Protein AF-A0A086BL90-F1 (afdb_monomer_lite)

Sequence (115 aa):
MLCFSALNAQTSSFETSARSWIKENTRNLGIPGFSELTLSSVRKGNIGETLRFQQMLKDVPVFQSEIVVHFDKEGKLSYTGTESLKKNLKEVNTTPSISAADAFKKSHRSQQSRR

pLDDT: mean 88.04, std 14.83, range [35.12, 98.38]

Foldseek 3Di:
DPPPPPPPVPDDPCPVVVVVVCVVCVVVLLPDPQKDWDFPDWDQDPFFIKTKTFIDHPNHTDPQWIKIWTAGPVRDTDDIDTGVHDNPDDRDDPDDPDDPVVVVVVVVVVVVVVD

Organism: NCBI:txid558152

Radius of gyration: 17.82 Å; chains: 1; bounding box: 35×36×51 Å

Secondary structure (DSSP, 8-state):
------------TTHHHHHHHHHHHHHHHT--TT-EEEEEEEEEETTEEEEEEEEEETTEEEEEEEEEEEE-TTS-EEEEEEES--TTPPP-----SS-HHHHHHHHHHHHHTT-

InterPro domains:
  IPR011096 FTP domain [PF07504] (37-77)

Structure (mmCIF, N/CA/C/O backbone):
data_AF-A0A086BL90-F1
#
_entry.id   AF-A0A086BL90-F1
#
loop_
_atom_site.group_PDB
_atom_site.id
_atom_site.type_symbol
_atom_site.label_atom_id
_atom_site.label_alt_id
_atom_site.label_comp_id
_atom_site.label_asym_id
_atom_site.label_entity_id
_atom_site.label_seq_id
_atom_site.pdbx_PDB_ins_code
_atom_site.Cartn_x
_atom_site.Cartn_y
_atom_site.Cartn_z
_atom_site.occupancy
_atom_site.B_iso_or_equiv
_atom_site.auth_seq_id
_atom_site.auth_comp_id
_atom_site.auth_asym_id
_atom_site.auth_atom_id
_atom_site.pdbx_PDB_model_num
ATOM 1 N N . MET A 1 1 ? 22.946 18.422 -8.886 1.00 35.12 1 MET A N 1
ATOM 2 C CA . MET A 1 1 ? 22.545 18.151 -7.490 1.00 35.12 1 MET A CA 1
ATOM 3 C C . MET A 1 1 ? 21.158 17.522 -7.515 1.00 35.12 1 MET A C 1
ATOM 5 O O . MET A 1 1 ? 20.170 18.238 -7.579 1.00 35.12 1 MET A O 1
ATOM 9 N N . LEU A 1 2 ? 21.087 16.189 -7.592 1.00 41.38 2 LEU A N 1
ATOM 10 C CA . LEU A 1 2 ? 19.847 15.444 -7.358 1.00 41.38 2 LEU A CA 1
ATOM 11 C C . LEU A 1 2 ? 19.645 15.438 -5.843 1.00 41.38 2 LEU A C 1
ATOM 13 O O . LEU A 1 2 ? 20.308 14.684 -5.136 1.00 41.38 2 LEU A O 1
ATOM 17 N N . CYS A 1 3 ? 18.808 16.341 -5.339 1.00 37.09 3 CYS A N 1
ATOM 18 C CA . CYS A 1 3 ? 18.383 16.298 -3.949 1.00 37.09 3 CYS A CA 1
ATOM 19 C C . CYS A 1 3 ? 17.510 15.054 -3.779 1.00 37.09 3 CYS A C 1
ATOM 21 O O . CYS A 1 3 ? 16.325 15.073 -4.102 1.00 37.09 3 CYS A O 1
ATOM 23 N N . PHE A 1 4 ? 18.103 13.965 -3.296 1.00 51.06 4 PHE A N 1
ATOM 24 C CA . PHE A 1 4 ? 17.349 12.908 -2.643 1.00 51.06 4 PHE A CA 1
ATOM 25 C C . PHE A 1 4 ? 16.746 13.546 -1.397 1.00 51.06 4 PHE A C 1
ATOM 27 O O . PHE A 1 4 ? 17.418 13.703 -0.379 1.00 51.06 4 PHE A O 1
ATOM 34 N N . SER A 1 5 ? 15.501 14.012 -1.506 1.00 47.03 5 SER A N 1
ATOM 35 C CA . SER A 1 5 ? 14.691 14.313 -0.336 1.00 47.03 5 SER A CA 1
ATOM 36 C C . SER A 1 5 ? 14.788 13.093 0.564 1.00 47.03 5 SER A C 1
ATOM 38 O O . SER A 1 5 ? 14.426 11.995 0.139 1.00 47.03 5 SER A O 1
ATOM 40 N N . ALA A 1 6 ? 15.350 13.270 1.759 1.00 46.34 6 ALA A N 1
ATOM 41 C CA . ALA A 1 6 ? 15.352 12.241 2.776 1.00 46.34 6 ALA A CA 1
ATOM 42 C C . ALA A 1 6 ? 13.930 11.679 2.847 1.00 46.34 6 ALA A C 1
ATOM 44 O O . ALA A 1 6 ? 12.986 12.422 3.140 1.00 46.34 6 ALA A O 1
ATOM 45 N N . LEU A 1 7 ? 13.771 10.394 2.506 1.00 50.59 7 LEU A N 1
ATOM 46 C CA . LEU A 1 7 ? 12.580 9.650 2.866 1.00 50.59 7 LEU A CA 1
ATOM 47 C C . LEU A 1 7 ? 12.544 9.703 4.392 1.00 50.59 7 LEU A C 1
ATOM 49 O O . LEU A 1 7 ? 13.143 8.875 5.072 1.00 50.59 7 LEU A O 1
ATOM 53 N N . ASN A 1 8 ? 11.848 10.694 4.941 1.00 46.09 8 ASN A N 1
ATOM 54 C CA . ASN A 1 8 ? 11.196 10.525 6.221 1.00 46.09 8 ASN A CA 1
ATOM 55 C C . ASN A 1 8 ? 10.176 9.421 5.962 1.00 46.09 8 ASN A C 1
ATOM 57 O O . ASN A 1 8 ? 9.041 9.709 5.589 1.00 46.09 8 ASN A O 1
ATOM 61 N N . ALA A 1 9 ? 10.623 8.164 6.027 1.00 56.59 9 ALA A N 1
ATOM 62 C CA . ALA A 1 9 ? 9.746 7.014 6.050 1.00 56.59 9 ALA A CA 1
ATOM 63 C C . ALA A 1 9 ? 8.797 7.284 7.213 1.00 56.59 9 ALA A C 1
ATOM 65 O O . ALA A 1 9 ? 9.204 7.267 8.374 1.00 56.59 9 ALA A O 1
ATOM 66 N N . GLN A 1 10 ? 7.580 7.720 6.895 1.00 69.44 10 GLN A N 1
ATOM 67 C CA . GLN A 1 10 ? 6.632 8.111 7.917 1.00 69.44 10 GLN A CA 1
ATOM 68 C C . GLN A 1 10 ? 6.306 6.844 8.696 1.00 69.44 10 GLN A C 1
ATOM 70 O O . GLN A 1 10 ? 5.818 5.871 8.127 1.00 69.44 10 GLN A O 1
ATOM 75 N N . THR A 1 11 ? 6.636 6.838 9.982 1.00 82.00 11 THR A N 1
ATOM 76 C CA . THR A 1 11 ? 6.424 5.679 10.839 1.00 82.00 11 THR A CA 1
ATOM 77 C C . THR A 1 11 ? 5.041 5.743 11.476 1.00 82.00 11 THR A C 1
ATOM 79 O O . THR A 1 11 ? 4.545 6.804 11.888 1.00 82.00 11 THR A O 1
ATOM 82 N N . SER A 1 12 ? 4.412 4.576 11.565 1.00 91.50 12 SER A N 1
ATOM 83 C CA . SER A 1 12 ? 3.114 4.391 12.196 1.00 91.50 12 SER A CA 1
ATOM 84 C C . SER A 1 12 ? 3.224 3.373 13.320 1.00 91.50 12 SER A C 1
ATOM 86 O O . SER A 1 12 ? 3.801 2.304 13.131 1.00 91.50 12 SER A O 1
ATOM 88 N N . SER A 1 13 ? 2.606 3.655 14.467 1.00 92.31 13 SER A N 1
ATOM 89 C CA . SER A 1 13 ? 2.419 2.646 15.517 1.00 92.31 13 SER A CA 1
ATOM 90 C C . SER A 1 13 ? 1.467 1.527 15.084 1.00 92.31 13 SER A C 1
ATOM 92 O O . SER A 1 13 ? 1.476 0.456 15.684 1.00 92.31 13 SER A O 1
ATOM 94 N N . PHE A 1 14 ? 0.665 1.749 14.037 1.00 96.19 14 PHE A N 1
ATOM 95 C CA . PHE A 1 14 ? -0.297 0.777 13.519 1.00 96.19 14 PHE A CA 1
ATOM 96 C C . PHE A 1 14 ? 0.219 -0.024 12.321 1.00 96.19 14 PHE A C 1
ATOM 98 O O . PHE A 1 14 ? -0.517 -0.861 11.800 1.00 96.19 14 PHE A O 1
ATOM 105 N N . GLU A 1 15 ? 1.465 0.180 11.878 1.00 95.69 15 GLU A N 1
ATOM 106 C CA . GLU A 1 15 ? 1.998 -0.529 10.708 1.00 95.69 15 GLU A CA 1
ATOM 107 C C . GLU A 1 15 ? 1.954 -2.050 10.895 1.00 95.69 15 GLU A C 1
ATOM 109 O O . GLU A 1 15 ? 1.487 -2.764 10.007 1.00 95.69 15 GLU A O 1
ATOM 114 N N . THR A 1 16 ? 2.369 -2.552 12.061 1.00 96.00 16 THR A N 1
ATOM 115 C CA . THR A 1 16 ? 2.322 -3.988 12.370 1.00 96.00 16 THR A CA 1
ATOM 116 C C . THR A 1 16 ? 0.894 -4.527 12.295 1.00 96.00 16 THR A C 1
ATOM 118 O O . THR A 1 16 ? 0.656 -5.530 11.625 1.00 96.00 16 THR A O 1
ATOM 121 N N . SER A 1 17 ? -0.071 -3.840 12.912 1.00 97.12 17 SER A N 1
ATOM 122 C CA . SER A 1 17 ? -1.485 -4.236 12.886 1.00 97.12 17 SER A CA 1
ATOM 123 C C . SER A 1 17 ? -2.061 -4.215 11.469 1.00 97.12 17 SER A C 1
ATOM 125 O O . SER A 1 17 ? -2.773 -5.138 11.075 1.00 97.12 17 SER A O 1
ATOM 127 N N . ALA A 1 18 ? -1.710 -3.204 10.670 1.00 97.38 18 ALA A N 1
ATOM 128 C CA . ALA A 1 18 ? -2.115 -3.108 9.273 1.00 97.38 18 ALA A CA 1
ATOM 129 C C . ALA A 1 18 ? -1.552 -4.266 8.439 1.00 97.38 18 ALA A C 1
ATOM 131 O O . ALA A 1 18 ? -2.286 -4.895 7.680 1.00 97.38 18 ALA A O 1
ATOM 132 N N . ARG A 1 19 ? -0.263 -4.588 8.608 1.00 96.50 19 ARG A N 1
ATOM 133 C CA . ARG A 1 19 ? 0.391 -5.709 7.919 1.00 96.50 19 ARG A CA 1
ATOM 134 C C . ARG A 1 19 ? -0.218 -7.053 8.309 1.00 96.50 19 ARG A C 1
ATOM 136 O O . ARG A 1 19 ? -0.412 -7.888 7.428 1.00 96.50 19 ARG A O 1
ATOM 143 N N . SER A 1 20 ? -0.552 -7.251 9.584 1.00 96.75 20 SER A N 1
ATOM 144 C CA . SER A 1 20 ? -1.259 -8.451 10.044 1.00 96.75 20 SER A CA 1
ATOM 145 C C . SER A 1 20 ? -2.625 -8.581 9.376 1.00 96.75 20 SER A C 1
ATOM 147 O O . SER A 1 20 ? -2.891 -9.610 8.758 1.00 96.75 20 SER A O 1
ATOM 149 N N . TRP A 1 21 ? -3.435 -7.516 9.378 1.00 97.06 21 TRP A N 1
ATOM 150 C CA . TRP A 1 21 ? -4.737 -7.528 8.706 1.00 97.06 21 TRP A CA 1
ATOM 151 C C . TRP A 1 21 ? -4.606 -7.821 7.205 1.00 97.06 21 TRP A C 1
ATOM 153 O O . TRP A 1 21 ? -5.324 -8.669 6.676 1.00 97.06 21 TRP A O 1
ATOM 163 N N . ILE A 1 22 ? -3.656 -7.179 6.515 1.00 96.00 22 ILE A N 1
ATOM 164 C CA . ILE A 1 22 ? -3.385 -7.440 5.094 1.00 96.00 22 ILE A CA 1
ATOM 165 C C . ILE A 1 22 ? -3.050 -8.917 4.886 1.00 96.00 22 ILE A C 1
ATOM 167 O O . ILE A 1 22 ? -3.649 -9.549 4.022 1.00 96.00 22 ILE A O 1
ATOM 171 N N . LYS A 1 23 ? -2.140 -9.477 5.694 1.00 94.88 23 LYS A N 1
ATOM 172 C CA . LYS A 1 23 ? -1.700 -10.875 5.595 1.00 94.88 23 LYS A CA 1
ATOM 173 C C . LYS A 1 23 ? -2.852 -11.861 5.793 1.00 94.88 23 LYS A C 1
ATOM 175 O O . LYS A 1 23 ? -2.953 -12.841 5.057 1.00 94.88 23 LYS A O 1
ATOM 180 N N . GLU A 1 24 ? -3.716 -11.600 6.766 1.00 95.38 24 GLU A N 1
ATOM 181 C CA . GLU A 1 24 ? -4.914 -12.401 7.044 1.00 95.38 24 GLU A CA 1
ATOM 182 C C . GLU A 1 24 ? -5.931 -12.330 5.895 1.00 95.38 24 GLU A C 1
ATOM 184 O O . GLU A 1 24 ? -6.631 -13.303 5.619 1.00 95.38 24 GLU A O 1
ATOM 189 N N . ASN A 1 25 ? -5.965 -11.209 5.170 1.00 94.81 25 ASN A N 1
ATOM 190 C CA . ASN A 1 25 ? -6.910 -10.958 4.084 1.00 94.81 25 ASN A CA 1
ATOM 191 C C . ASN A 1 25 ? -6.316 -11.152 2.679 1.00 94.81 25 ASN A C 1
ATOM 193 O O . ASN A 1 25 ? -7.048 -11.020 1.698 1.00 94.81 25 ASN A O 1
ATOM 197 N N . THR A 1 26 ? -5.035 -11.521 2.542 1.00 90.44 26 THR A N 1
ATOM 198 C CA . THR A 1 26 ? -4.311 -11.613 1.256 1.00 90.44 26 THR A CA 1
ATOM 199 C C . THR A 1 26 ? -5.073 -12.406 0.195 1.00 90.44 26 THR A C 1
ATOM 201 O O . THR A 1 26 ? -5.158 -11.982 -0.959 1.00 90.44 26 THR A O 1
ATOM 204 N N . ARG A 1 27 ? -5.674 -13.540 0.585 1.00 88.44 27 ARG A N 1
ATOM 205 C CA . ARG A 1 27 ? -6.457 -14.393 -0.325 1.00 88.44 27 ARG A CA 1
ATOM 206 C C . ARG A 1 27 ? -7.709 -13.686 -0.845 1.00 88.44 27 ARG A C 1
ATOM 208 O O . ARG A 1 27 ? -7.970 -13.729 -2.041 1.00 88.44 27 ARG A O 1
ATOM 215 N N . ASN A 1 28 ? -8.438 -12.993 0.028 1.00 91.88 28 ASN A N 1
ATOM 216 C CA . ASN A 1 28 ? -9.651 -12.247 -0.328 1.00 91.88 28 ASN A CA 1
ATOM 217 C C . ASN A 1 28 ? -9.326 -11.017 -1.185 1.00 91.88 28 ASN A C 1
ATOM 219 O O . ASN A 1 28 ? -10.060 -10.668 -2.110 1.00 91.88 28 ASN A O 1
ATOM 223 N N . LEU A 1 29 ? -8.190 -10.382 -0.899 1.00 91.12 29 LEU A N 1
ATOM 224 C CA . LEU A 1 29 ? -7.670 -9.253 -1.664 1.00 91.12 29 LEU A CA 1
ATOM 225 C C . LEU A 1 29 ? -7.179 -9.681 -3.057 1.00 91.12 29 LEU A C 1
ATOM 227 O O . LEU A 1 29 ? -7.081 -8.843 -3.952 1.00 91.12 29 LEU A O 1
ATOM 231 N N . GLY A 1 30 ? -6.938 -10.981 -3.266 1.00 89.94 30 GLY A N 1
ATOM 232 C CA . GLY A 1 30 ? -6.472 -11.541 -4.530 1.00 89.94 30 GLY A CA 1
ATOM 233 C C . GLY A 1 30 ? -5.041 -11.128 -4.861 1.00 89.94 30 GLY A C 1
ATOM 234 O O . GLY A 1 30 ? -4.713 -10.989 -6.032 1.00 89.94 30 GLY A O 1
ATOM 235 N N . ILE A 1 31 ? -4.209 -10.871 -3.849 1.00 88.25 31 ILE A N 1
ATOM 236 C CA . ILE A 1 31 ? -2.820 -10.449 -4.052 1.00 88.25 31 ILE A CA 1
ATOM 237 C C . ILE A 1 31 ? -1.987 -11.687 -4.412 1.00 88.25 31 ILE A C 1
ATOM 239 O O . ILE A 1 31 ? -1.977 -12.652 -3.640 1.00 88.25 31 ILE A O 1
ATOM 243 N N . PRO A 1 32 ? -1.275 -11.691 -5.551 1.00 87.00 32 PRO A N 1
ATOM 244 C CA . PRO A 1 32 ? -0.399 -12.801 -5.911 1.00 87.00 32 PRO A CA 1
ATOM 245 C C . PRO A 1 32 ? 0.756 -12.959 -4.918 1.00 87.00 32 PRO A C 1
ATOM 247 O O . PRO A 1 32 ? 1.337 -11.969 -4.487 1.00 87.00 32 PRO A O 1
ATOM 250 N N . GLY A 1 33 ? 1.144 -14.197 -4.600 1.00 85.88 33 GLY A N 1
ATOM 251 C CA . GLY A 1 33 ? 2.177 -14.477 -3.588 1.00 85.88 33 GLY A CA 1
ATOM 252 C C . GLY A 1 33 ? 3.593 -13.991 -3.929 1.00 85.88 33 GLY A C 1
ATOM 253 O O . GLY A 1 33 ? 4.426 -13.897 -3.039 1.00 85.88 33 GLY A O 1
ATOM 254 N N . PHE A 1 34 ? 3.862 -13.669 -5.197 1.00 86.56 34 PHE A N 1
ATOM 255 C CA . PHE A 1 34 ? 5.118 -13.061 -5.662 1.00 86.56 34 PHE A CA 1
ATOM 256 C C . PHE A 1 34 ? 5.092 -11.524 -5.636 1.00 86.56 34 PHE A C 1
ATOM 258 O O . PHE A 1 34 ? 6.046 -10.877 -6.065 1.00 86.56 34 PHE A O 1
ATOM 265 N N . SER A 1 35 ? 3.972 -10.929 -5.221 1.00 90.75 35 SER A N 1
ATOM 266 C CA . SER A 1 35 ? 3.822 -9.488 -5.088 1.00 90.75 35 SER A CA 1
ATOM 267 C C . SER A 1 35 ? 4.000 -9.080 -3.633 1.00 90.75 35 SER A C 1
ATOM 269 O O . SER A 1 35 ? 3.453 -9.706 -2.726 1.00 90.75 35 SER A O 1
ATOM 271 N N . GLU A 1 36 ? 4.740 -8.000 -3.424 1.00 93.50 36 GLU A N 1
ATOM 272 C CA . GLU A 1 36 ? 4.996 -7.444 -2.100 1.00 93.50 36 GLU A CA 1
ATOM 273 C C . GLU A 1 36 ? 4.172 -6.174 -1.869 1.00 93.50 36 GLU A C 1
ATOM 275 O O . GLU A 1 36 ? 3.624 -5.583 -2.803 1.00 93.50 36 GLU A O 1
ATOM 280 N N . LEU A 1 37 ? 4.076 -5.750 -0.609 1.00 94.56 37 LEU A N 1
ATOM 281 C CA . LEU A 1 37 ? 3.397 -4.521 -0.208 1.00 94.56 37 LEU A CA 1
ATOM 282 C C . LEU A 1 37 ? 4.299 -3.693 0.703 1.00 94.56 37 LEU A C 1
ATOM 284 O O . LEU A 1 37 ? 4.658 -4.112 1.811 1.00 94.56 37 LEU A O 1
ATOM 288 N N . THR A 1 38 ? 4.593 -2.479 0.252 1.00 94.94 38 THR A N 1
ATOM 289 C CA . THR A 1 38 ? 5.449 -1.530 0.966 1.00 94.94 38 THR A CA 1
ATOM 290 C C . THR A 1 38 ? 4.617 -0.351 1.439 1.00 94.94 38 THR A C 1
ATOM 292 O O . THR A 1 38 ? 3.818 0.191 0.679 1.00 94.94 38 THR A O 1
ATOM 295 N N . LEU A 1 39 ? 4.793 0.057 2.696 1.00 95.50 39 LEU A N 1
ATOM 296 C CA . LEU A 1 39 ? 4.155 1.258 3.229 1.00 95.50 39 LEU A CA 1
ATOM 297 C C . LEU A 1 39 ? 4.643 2.479 2.432 1.00 95.50 39 LEU A C 1
ATOM 299 O O . LEU A 1 39 ? 5.832 2.789 2.443 1.00 95.50 39 LEU A O 1
ATOM 303 N N . SER A 1 40 ? 3.738 3.145 1.716 1.00 93.94 40 SER A N 1
ATOM 304 C CA . SER A 1 40 ? 4.052 4.286 0.850 1.00 93.94 40 SER A CA 1
ATOM 305 C C . SER A 1 40 ? 3.735 5.627 1.501 1.00 93.94 40 SER A C 1
ATOM 307 O O . SER A 1 40 ? 4.403 6.619 1.217 1.00 93.94 40 SER A O 1
ATOM 309 N N . SER A 1 41 ? 2.728 5.681 2.378 1.00 94.62 41 SER A N 1
ATOM 310 C CA . SER A 1 41 ? 2.387 6.903 3.110 1.00 94.62 41 SER A CA 1
ATOM 311 C C . SER A 1 41 ? 1.635 6.630 4.406 1.00 94.62 41 SER A C 1
ATOM 313 O O . SER A 1 41 ? 0.929 5.626 4.543 1.00 94.62 41 SER A O 1
ATOM 315 N N . VAL A 1 42 ? 1.764 7.575 5.337 1.00 96.19 42 VAL A N 1
ATOM 316 C CA . VAL A 1 42 ? 1.063 7.596 6.616 1.00 96.19 42 VAL A CA 1
ATOM 317 C C . VAL A 1 42 ? 0.480 8.986 6.841 1.00 96.19 42 VAL A C 1
ATOM 319 O O . VAL A 1 42 ? 1.191 9.983 6.960 1.00 96.19 42 VAL A O 1
ATOM 322 N N . ARG A 1 43 ? -0.842 9.069 6.956 1.00 95.12 43 ARG A N 1
ATOM 323 C CA . ARG A 1 43 ? -1.547 10.319 7.235 1.00 95.12 43 ARG A CA 1
ATOM 324 C C . ARG A 1 43 ? -2.218 10.255 8.597 1.00 95.12 43 ARG A C 1
ATOM 326 O O . ARG A 1 43 ? -3.252 9.614 8.752 1.00 95.12 43 ARG A O 1
ATOM 333 N N . LYS A 1 44 ? -1.652 10.977 9.561 1.00 95.06 44 LYS A N 1
ATOM 334 C CA . LYS A 1 44 ? -2.244 11.197 10.887 1.00 95.06 44 LYS A CA 1
ATOM 335 C C . LYS A 1 44 ? -3.192 12.395 10.834 1.00 95.06 44 LYS A C 1
ATOM 337 O O . LYS A 1 44 ? -2.888 13.397 10.188 1.00 95.06 44 LYS A O 1
ATOM 342 N N . GLY A 1 45 ? -4.339 12.299 11.494 1.00 91.62 45 GLY A N 1
ATOM 343 C CA . GLY A 1 45 ? -5.322 13.375 11.551 1.00 91.62 45 GLY A CA 1
ATOM 344 C C . GLY A 1 45 ? -6.250 13.268 12.756 1.00 91.62 45 GLY A C 1
ATOM 345 O O . GLY A 1 45 ? -6.172 12.343 13.559 1.00 91.62 45 GLY A O 1
ATOM 346 N N . ASN A 1 46 ? -7.182 14.215 12.860 1.00 94.12 46 ASN A N 1
ATOM 347 C CA . ASN A 1 46 ? -8.075 14.347 14.016 1.00 94.12 46 ASN A CA 1
ATOM 348 C C . ASN A 1 46 ? -9.083 13.204 14.187 1.00 94.12 46 ASN A C 1
ATOM 350 O O . ASN A 1 46 ? -9.844 13.238 15.1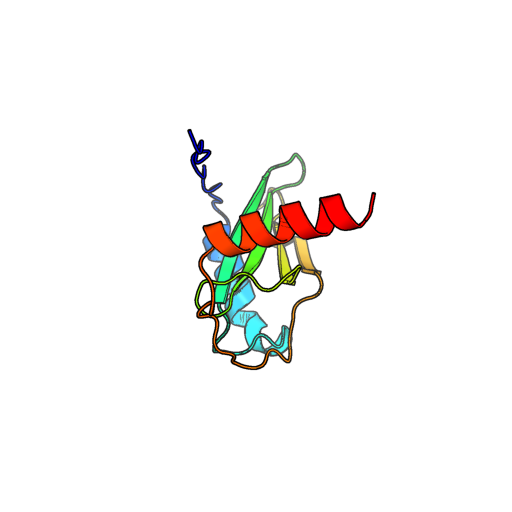48 1.00 94.12 46 ASN A O 1
ATOM 354 N N . ILE A 1 47 ? -9.119 12.234 13.277 1.00 94.00 47 ILE A N 1
ATOM 355 C CA . ILE A 1 47 ? -10.001 11.061 13.331 1.00 94.00 47 ILE A CA 1
ATOM 356 C C . ILE A 1 47 ? -9.222 9.744 13.441 1.00 94.00 47 ILE A C 1
ATOM 358 O O . ILE A 1 47 ? -9.837 8.690 13.481 1.00 94.00 47 ILE A O 1
ATOM 362 N N . GLY A 1 48 ? -7.886 9.801 13.506 1.00 96.12 48 GLY A N 1
ATOM 363 C CA . GLY A 1 48 ? -7.018 8.626 13.545 1.00 96.12 48 GLY A CA 1
ATOM 364 C C . GLY A 1 48 ? -5.926 8.679 12.479 1.00 96.12 48 GLY A C 1
ATOM 365 O O . GLY A 1 48 ? -5.438 9.753 12.118 1.00 96.12 48 GLY A O 1
ATOM 366 N N . GLU A 1 49 ? -5.537 7.519 11.961 1.00 97.25 49 GLU A N 1
ATOM 367 C CA . GLU A 1 49 ? -4.368 7.365 11.096 1.00 97.25 49 GLU A CA 1
ATOM 368 C C . GLU A 1 49 ? -4.678 6.503 9.872 1.00 97.25 49 GLU A C 1
ATOM 370 O O . GLU A 1 49 ? -5.268 5.431 9.981 1.00 97.25 49 GLU A O 1
ATOM 375 N N . THR A 1 50 ? -4.322 6.983 8.683 1.00 97.56 50 THR A N 1
ATOM 376 C CA . THR A 1 50 ? -4.488 6.261 7.417 1.00 97.56 50 THR A CA 1
ATOM 377 C C . THR A 1 50 ? -3.125 5.832 6.892 1.00 97.56 50 THR A C 1
ATOM 379 O O . THR A 1 50 ? -2.253 6.672 6.685 1.00 97.56 50 THR A O 1
ATOM 382 N N . LEU A 1 51 ? -2.956 4.541 6.636 1.00 97.81 51 LEU A N 1
ATOM 383 C CA . LEU A 1 51 ? -1.765 3.944 6.050 1.00 97.81 51 LEU A CA 1
ATOM 384 C C . LEU A 1 51 ? -2.089 3.510 4.618 1.00 97.81 51 LEU A C 1
ATOM 386 O O . LEU A 1 51 ? -3.140 2.909 4.374 1.00 97.81 51 LEU A O 1
ATOM 390 N N . ARG A 1 52 ? -1.188 3.796 3.675 1.00 97.31 52 ARG A N 1
ATOM 391 C CA . ARG A 1 52 ? -1.271 3.289 2.298 1.00 97.31 52 ARG A CA 1
ATOM 392 C C . ARG A 1 52 ? -0.118 2.350 2.010 1.00 97.31 52 ARG A C 1
ATOM 394 O O . ARG A 1 52 ? 1.032 2.681 2.283 1.00 97.31 52 ARG A O 1
ATOM 401 N N . PHE A 1 53 ? -0.431 1.205 1.425 1.00 96.69 53 PHE A N 1
ATOM 402 C CA . PHE A 1 53 ? 0.534 0.197 1.015 1.00 96.69 53 PHE A CA 1
ATOM 403 C C . PHE A 1 53 ? 0.542 0.095 -0.505 1.00 96.69 53 PHE A C 1
ATOM 405 O O . PHE A 1 53 ? -0.475 -0.239 -1.105 1.00 96.69 53 PHE A O 1
ATOM 412 N N . GLN A 1 54 ? 1.688 0.376 -1.112 1.00 96.94 54 GLN A N 1
ATOM 413 C CA . GLN A 1 54 ? 1.932 0.267 -2.544 1.00 96.94 54 GLN A CA 1
ATOM 414 C C . GLN A 1 54 ? 2.279 -1.180 -2.897 1.00 96.94 54 GLN A C 1
ATOM 416 O O . GLN A 1 54 ? 3.166 -1.780 -2.287 1.00 96.94 54 GLN A O 1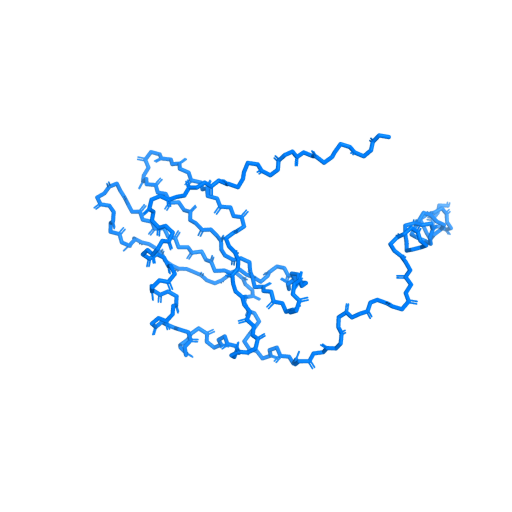
ATOM 421 N N . GLN A 1 55 ? 1.603 -1.732 -3.904 1.00 96.38 55 GLN A N 1
ATOM 422 C CA . GLN A 1 55 ? 1.943 -3.034 -4.466 1.00 96.38 55 GLN A CA 1
ATOM 423 C C . GLN A 1 55 ? 3.268 -2.948 -5.226 1.00 96.38 55 GLN A C 1
ATOM 425 O O . GLN A 1 55 ? 3.459 -2.055 -6.055 1.00 96.38 55 GLN A O 1
ATOM 430 N N . MET A 1 56 ? 4.148 -3.910 -4.978 1.00 96.00 56 MET A N 1
ATOM 431 C CA . MET A 1 56 ? 5.468 -4.029 -5.583 1.00 96.00 56 MET A CA 1
ATOM 432 C C . MET A 1 56 ? 5.590 -5.357 -6.337 1.00 96.00 56 MET A C 1
ATOM 434 O O . MET A 1 56 ? 4.991 -6.374 -5.965 1.00 96.00 56 MET A O 1
ATOM 438 N N . LEU A 1 57 ? 6.401 -5.345 -7.390 1.00 95.06 57 LEU A N 1
ATOM 439 C CA . LEU A 1 57 ? 6.872 -6.524 -8.104 1.00 95.06 57 LEU A CA 1
ATOM 440 C C . LEU A 1 57 ? 8.382 -6.384 -8.301 1.00 95.06 57 LEU A C 1
ATOM 442 O O . LEU A 1 57 ? 8.800 -5.517 -9.064 1.00 95.06 57 LEU A O 1
ATOM 446 N N . LYS A 1 58 ? 9.190 -7.224 -7.639 1.00 93.12 58 LYS A N 1
ATOM 447 C CA . LYS A 1 58 ? 10.666 -7.189 -7.739 1.00 93.12 58 LYS A CA 1
ATOM 448 C C . LYS A 1 58 ? 11.217 -5.767 -7.546 1.00 93.12 58 LYS A C 1
ATOM 450 O O . LYS A 1 58 ? 11.852 -5.222 -8.446 1.00 93.12 58 LYS A O 1
ATOM 455 N N . ASP A 1 59 ? 10.849 -5.144 -6.426 1.00 92.00 59 ASP A N 1
ATOM 456 C CA . ASP A 1 59 ? 11.195 -3.760 -6.059 1.00 92.00 59 ASP A CA 1
ATOM 457 C C . ASP A 1 59 ? 10.689 -2.651 -7.002 1.00 92.00 59 ASP A C 1
ATOM 459 O O . ASP A 1 59 ? 10.988 -1.473 -6.799 1.00 92.00 59 ASP A O 1
ATOM 463 N N . VAL A 1 60 ? 9.855 -2.977 -7.995 1.00 94.50 60 VAL A N 1
ATOM 464 C CA . VAL A 1 60 ? 9.223 -1.993 -8.886 1.00 94.50 60 VAL A CA 1
ATOM 465 C C . VAL A 1 60 ? 7.766 -1.757 -8.474 1.00 94.50 60 VAL A C 1
ATOM 467 O O . VAL A 1 60 ? 6.999 -2.720 -8.375 1.00 94.50 60 VAL A O 1
ATOM 470 N N . PRO A 1 61 ? 7.338 -0.499 -8.252 1.00 95.50 61 PRO A N 1
ATOM 471 C CA . PRO A 1 61 ? 5.960 -0.203 -7.879 1.00 95.50 61 PRO A CA 1
ATOM 472 C C . PRO A 1 61 ? 4.996 -0.479 -9.035 1.00 95.50 61 PRO A C 1
ATOM 474 O O . PRO A 1 61 ? 5.197 -0.036 -10.169 1.00 95.50 61 PRO A O 1
ATOM 477 N N . VAL A 1 62 ? 3.904 -1.179 -8.738 1.00 94.94 62 VAL A N 1
ATOM 478 C CA . VAL A 1 62 ? 2.811 -1.406 -9.686 1.00 94.94 62 VAL A CA 1
ATOM 479 C C . VAL A 1 62 ? 1.938 -0.154 -9.740 1.00 94.94 62 VAL A C 1
ATOM 481 O O . VAL A 1 62 ? 1.316 0.234 -8.753 1.00 94.94 62 VAL A O 1
ATOM 484 N N . PHE A 1 63 ? 1.881 0.487 -10.905 1.00 92.69 63 PHE A N 1
ATOM 485 C CA . PHE A 1 63 ? 1.209 1.775 -11.080 1.00 92.69 63 PHE A CA 1
ATOM 486 C C . PHE A 1 63 ? -0.221 1.802 -10.510 1.00 92.69 63 PHE A C 1
ATOM 488 O O . PHE A 1 63 ? -1.054 0.963 -10.869 1.00 92.69 63 PHE A O 1
ATOM 495 N N . GLN A 1 64 ? -0.482 2.793 -9.644 1.00 92.00 64 GLN A N 1
ATOM 496 C CA . GLN A 1 64 ? -1.772 3.055 -8.988 1.00 92.00 64 GLN A CA 1
ATOM 497 C C . GLN A 1 64 ? -2.357 1.861 -8.228 1.00 92.00 64 GLN A C 1
ATOM 499 O O . GLN A 1 64 ? -3.567 1.762 -8.097 1.00 92.00 64 GLN A O 1
ATOM 504 N N . SER A 1 65 ? -1.531 0.929 -7.766 1.00 95.19 65 SER A N 1
ATOM 505 C CA . SER A 1 65 ? -2.007 -0.281 -7.105 1.00 95.19 65 SER A CA 1
ATOM 506 C C . SER A 1 65 ? -1.741 -0.208 -5.607 1.00 95.19 65 SER A C 1
ATOM 508 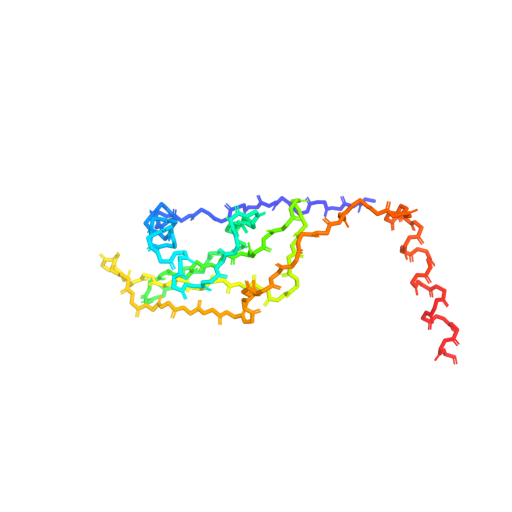O O . SER A 1 65 ? -0.613 -0.435 -5.166 1.00 95.19 65 SER A O 1
ATOM 510 N N . GLU A 1 66 ? -2.769 0.127 -4.826 1.00 96.50 66 GLU A N 1
ATOM 511 C CA . GLU A 1 66 ? -2.623 0.373 -3.390 1.00 96.50 66 GLU A C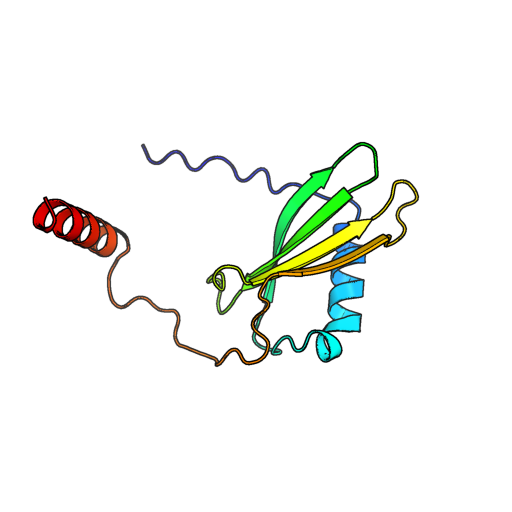A 1
ATOM 512 C C . GLU A 1 66 ? -3.675 -0.337 -2.532 1.00 96.50 66 GLU A C 1
ATOM 514 O O . GLU A 1 66 ? -4.791 -0.642 -2.964 1.00 96.50 66 GLU A O 1
ATOM 519 N N . ILE A 1 67 ? -3.324 -0.527 -1.263 1.00 97.31 67 ILE A N 1
ATOM 520 C CA . ILE A 1 67 ? -4.243 -0.881 -0.182 1.00 97.31 67 ILE A CA 1
ATOM 521 C C . ILE A 1 67 ? -4.252 0.254 0.828 1.00 97.31 67 ILE A C 1
ATOM 523 O O . ILE A 1 67 ? -3.198 0.732 1.245 1.00 97.31 67 ILE A O 1
ATOM 527 N N . VAL A 1 68 ? -5.444 0.664 1.239 1.00 97.62 68 VAL A N 1
ATOM 528 C CA . VAL A 1 68 ? -5.666 1.715 2.229 1.00 97.62 68 VAL A CA 1
ATOM 529 C C . VAL A 1 68 ? -6.222 1.081 3.492 1.00 97.62 68 VAL A C 1
ATOM 531 O O . VAL A 1 68 ? -7.190 0.326 3.435 1.00 97.62 68 VAL A O 1
ATOM 534 N N . VAL A 1 69 ? -5.622 1.408 4.630 1.00 98.06 69 VAL A N 1
ATOM 535 C CA . VAL A 1 69 ? -6.025 0.927 5.953 1.00 98.06 69 VAL A CA 1
ATOM 536 C C . VAL A 1 69 ? -6.145 2.137 6.869 1.00 98.06 69 VAL A C 1
ATOM 538 O O . VAL A 1 69 ? -5.234 2.960 6.923 1.00 98.06 69 VAL A O 1
ATOM 541 N N . HIS A 1 70 ? -7.260 2.278 7.577 1.00 98.38 70 HIS A N 1
ATOM 542 C CA . HIS A 1 70 ? -7.479 3.367 8.523 1.00 98.38 70 HIS A CA 1
ATOM 543 C C . HIS A 1 70 ? -7.781 2.819 9.912 1.00 98.38 70 HIS A C 1
ATOM 545 O O . HIS A 1 70 ? -8.637 1.946 10.067 1.00 98.38 70 HIS A O 1
ATOM 551 N N . PHE A 1 71 ? -7.090 3.369 10.905 1.00 98.38 71 PHE A N 1
ATOM 552 C CA . PHE A 1 71 ? -7.361 3.152 12.318 1.00 98.38 71 PHE A CA 1
ATOM 553 C C . PHE A 1 71 ? -7.951 4.423 12.921 1.00 98.38 71 PHE A C 1
ATOM 555 O O . PHE A 1 71 ? -7.475 5.518 12.611 1.00 98.38 71 PHE A O 1
ATOM 562 N N . ASP A 1 72 ? -8.969 4.279 13.768 1.00 97.38 72 ASP A N 1
ATOM 563 C CA . ASP A 1 72 ? -9.500 5.375 14.582 1.00 97.38 72 ASP A CA 1
ATOM 564 C C . ASP A 1 72 ? -8.550 5.742 15.743 1.00 97.38 72 ASP A C 1
ATOM 566 O O . ASP A 1 72 ? -7.425 5.242 15.846 1.00 97.38 72 ASP A O 1
ATOM 570 N N . LYS A 1 73 ? -8.972 6.665 16.616 1.00 95.44 73 LYS A N 1
ATOM 571 C CA . LYS A 1 73 ? -8.155 7.130 17.752 1.00 95.44 73 LYS A CA 1
ATOM 572 C C . LYS A 1 73 ? -7.950 6.064 18.817 1.00 95.44 73 LYS A C 1
ATOM 574 O O . LYS A 1 73 ? -6.958 6.103 19.540 1.00 95.44 73 LYS A O 1
ATOM 579 N N . GLU A 1 74 ? -8.884 5.134 18.913 1.00 95.56 74 GLU A N 1
ATOM 580 C CA . GLU A 1 74 ? -8.862 4.001 19.823 1.00 95.56 74 GLU A CA 1
ATOM 581 C C . GLU A 1 74 ? -7.992 2.858 19.271 1.00 95.56 74 GLU A C 1
ATOM 583 O O . GLU A 1 74 ? -7.815 1.838 19.938 1.00 95.56 74 GLU A O 1
ATOM 588 N N . GLY A 1 75 ? -7.431 3.024 18.067 1.00 95.25 75 GLY A N 1
ATOM 589 C CA . GLY A 1 75 ? -6.589 2.039 17.399 1.00 95.25 75 GLY A CA 1
ATOM 590 C C . GLY A 1 75 ? -7.376 0.888 16.782 1.00 95.25 75 GLY A C 1
ATOM 591 O O . GLY A 1 75 ? -6.794 -0.153 16.468 1.00 95.25 75 GLY A O 1
ATOM 592 N N . LYS A 1 76 ? -8.691 1.042 16.605 1.00 97.19 76 LYS A N 1
ATOM 593 C CA . LYS A 1 76 ? -9.535 0.054 15.936 1.00 97.19 76 LYS A CA 1
ATOM 594 C C . LYS A 1 76 ? -9.542 0.312 14.443 1.00 97.19 76 LYS A C 1
ATOM 596 O O . LYS A 1 76 ? -9.558 1.449 13.979 1.00 97.19 76 LYS A O 1
ATOM 601 N N . LEU A 1 77 ? -9.553 -0.774 13.682 1.00 97.38 77 LEU A N 1
ATOM 602 C CA . LEU A 1 77 ? -9.659 -0.712 12.236 1.00 97.38 77 LEU A CA 1
ATOM 603 C C . LEU A 1 77 ? -11.046 -0.183 11.843 1.00 97.38 77 LEU A C 1
ATOM 605 O O . LEU A 1 77 ? -12.050 -0.857 12.064 1.00 97.38 77 LEU A O 1
ATOM 609 N N . SER A 1 78 ? -11.094 1.017 11.269 1.00 97.31 78 SER A N 1
ATOM 610 C CA . SER A 1 78 ? -12.338 1.729 10.956 1.00 97.31 78 SER A CA 1
ATOM 611 C C . SER A 1 78 ? -12.649 1.766 9.459 1.00 97.31 78 SER A C 1
ATOM 613 O O . SER A 1 78 ? -13.810 1.892 9.076 1.00 97.31 78 SER A O 1
ATOM 615 N N . TYR A 1 79 ? -11.638 1.611 8.597 1.00 97.44 79 TYR A N 1
ATOM 616 C CA . TYR A 1 79 ? -11.830 1.500 7.151 1.00 97.44 79 TYR A CA 1
ATOM 617 C C . TYR A 1 79 ? -10.716 0.697 6.479 1.00 97.44 79 TYR A C 1
ATOM 619 O O . TYR A 1 79 ? -9.546 0.788 6.855 1.00 97.44 79 TYR A O 1
ATOM 627 N N . THR A 1 80 ? -11.084 -0.048 5.434 1.00 97.44 80 THR A N 1
ATOM 628 C CA . THR A 1 80 ? -10.139 -0.665 4.498 1.00 97.44 80 THR A CA 1
ATOM 629 C C . THR A 1 80 ? -10.632 -0.509 3.068 1.00 97.44 80 THR A C 1
ATOM 631 O O . THR A 1 80 ? -11.836 -0.512 2.816 1.00 97.44 80 THR A O 1
ATOM 634 N N . GLY A 1 81 ? -9.704 -0.367 2.128 1.00 96.00 81 GLY A N 1
ATOM 635 C CA . GLY A 1 81 ? -10.024 -0.222 0.714 1.00 96.00 81 GLY A CA 1
ATOM 636 C C . GLY A 1 81 ? -8.869 -0.647 -0.179 1.00 96.00 81 GLY A C 1
ATOM 637 O O . GLY A 1 81 ? -7.717 -0.715 0.250 1.00 96.00 81 GLY A O 1
ATOM 638 N N . THR A 1 82 ? -9.183 -0.927 -1.438 1.00 95.56 82 THR A N 1
ATOM 639 C CA . THR A 1 82 ? -8.191 -1.214 -2.476 1.00 95.56 82 THR A CA 1
ATOM 640 C C . THR A 1 82 ? -8.333 -0.189 -3.585 1.00 95.56 82 THR A C 1
ATOM 642 O O . THR A 1 82 ? -9.405 -0.086 -4.179 1.00 95.56 82 THR A O 1
ATOM 645 N N . GLU A 1 83 ? -7.256 0.512 -3.909 1.00 93.88 83 GLU A N 1
ATOM 646 C CA . GLU A 1 83 ? -7.228 1.465 -5.015 1.00 93.88 83 GLU A CA 1
ATOM 647 C C . GLU A 1 83 ? -6.565 0.785 -6.207 1.00 93.88 83 GLU A C 1
ATOM 649 O O . GLU A 1 83 ? -5.363 0.536 -6.199 1.00 93.88 83 GLU A O 1
ATOM 654 N N . SER A 1 84 ? -7.374 0.403 -7.203 1.00 93.50 84 SER A N 1
ATOM 655 C CA . SER A 1 84 ? -6.931 -0.230 -8.459 1.00 93.50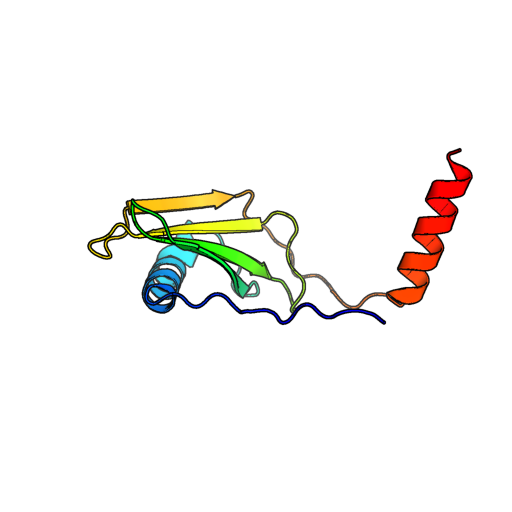 84 SER A CA 1
ATOM 656 C C . SER A 1 84 ? -5.979 -1.432 -8.311 1.00 93.50 84 SER A C 1
ATOM 658 O O . SER A 1 84 ? -5.250 -1.759 -9.259 1.00 93.50 84 SER A O 1
ATOM 660 N N . LEU A 1 85 ? -6.046 -2.120 -7.162 1.00 93.81 85 LEU A N 1
ATOM 661 C CA . LEU A 1 85 ? -5.192 -3.249 -6.802 1.00 93.81 85 LEU A CA 1
ATOM 662 C C . LEU A 1 85 ? -5.183 -4.321 -7.901 1.00 93.81 85 LEU A C 1
ATOM 664 O O . LEU A 1 85 ? -6.232 -4.837 -8.306 1.00 93.81 85 LEU A O 1
ATOM 668 N N . LYS A 1 86 ? -3.994 -4.679 -8.394 1.00 93.06 86 LYS A N 1
ATOM 669 C CA . LYS A 1 86 ? -3.844 -5.660 -9.478 1.00 93.06 86 LYS A CA 1
ATOM 670 C C . LYS A 1 86 ? -3.853 -7.085 -8.929 1.00 93.06 86 LYS A C 1
ATOM 672 O O . LYS A 1 86 ? -2.831 -7.601 -8.480 1.00 93.06 86 LYS A O 1
ATOM 677 N N . LYS A 1 87 ? -5.018 -7.731 -9.033 1.00 90.38 87 LYS A N 1
ATOM 678 C CA . LYS A 1 87 ? -5.246 -9.116 -8.580 1.00 90.38 87 LYS A CA 1
ATOM 679 C C . LYS A 1 87 ? -4.644 -10.174 -9.509 1.00 90.38 87 LYS A C 1
ATOM 681 O O . LYS A 1 87 ? -4.070 -11.157 -9.069 1.00 90.38 87 LYS A O 1
ATOM 686 N N . ASN A 1 88 ? -4.720 -9.937 -10.817 1.00 86.69 88 ASN A N 1
ATOM 687 C CA . ASN A 1 88 ? -4.224 -10.855 -11.849 1.00 86.69 88 ASN A CA 1
ATOM 688 C C . ASN A 1 88 ? -2.879 -10.385 -12.412 1.00 86.69 88 ASN A C 1
ATOM 690 O O . ASN A 1 88 ? -2.679 -10.363 -13.630 1.00 86.69 88 ASN A O 1
ATOM 694 N N . LEU A 1 89 ? -1.984 -9.923 -11.534 1.00 88.19 89 LEU A N 1
ATOM 695 C CA . LEU A 1 89 ? -0.638 -9.556 -11.953 1.00 88.19 89 LEU A CA 1
ATOM 696 C C . LEU A 1 89 ? 0.028 -10.798 -12.552 1.00 88.19 89 LEU A C 1
ATOM 698 O O . LEU A 1 89 ? -0.149 -11.905 -12.050 1.00 88.19 89 LEU A O 1
ATOM 702 N N . LYS A 1 90 ? 0.762 -10.624 -13.646 1.00 89.75 90 LYS A N 1
ATOM 703 C CA . LYS A 1 90 ? 1.638 -11.668 -14.174 1.00 89.75 90 LYS A CA 1
ATOM 704 C C . LYS A 1 90 ? 3.043 -11.365 -13.704 1.00 89.75 90 LYS A C 1
ATOM 706 O O . LYS A 1 90 ? 3.439 -10.200 -13.664 1.00 89.75 90 LYS A O 1
ATOM 711 N N . GLU A 1 91 ? 3.792 -12.402 -13.376 1.00 89.69 91 GLU A N 1
ATOM 712 C CA . GLU A 1 91 ? 5.206 -12.216 -13.117 1.00 89.69 91 GLU A CA 1
ATOM 713 C C . GLU A 1 91 ? 5.904 -11.813 -14.423 1.00 89.69 91 GLU A C 1
ATOM 715 O O . GLU A 1 91 ? 5.749 -12.466 -15.456 1.00 89.69 91 GLU A O 1
ATOM 720 N N . VAL A 1 92 ? 6.636 -10.699 -14.388 1.00 90.75 92 VAL A N 1
ATOM 721 C CA . VAL A 1 92 ? 7.370 -10.162 -15.538 1.00 90.75 92 VAL A CA 1
ATOM 722 C C . VAL A 1 92 ? 8.818 -9.866 -15.159 1.00 90.75 92 VAL A C 1
ATOM 724 O O . VAL A 1 92 ? 9.187 -9.840 -13.979 1.00 90.75 92 VAL A O 1
ATOM 727 N N . ASN A 1 93 ? 9.658 -9.674 -16.174 1.00 91.62 93 ASN A N 1
ATOM 728 C CA . ASN A 1 93 ? 11.006 -9.161 -15.989 1.00 91.62 93 ASN A CA 1
ATOM 729 C C . ASN A 1 93 ? 10.939 -7.640 -15.782 1.00 91.62 93 ASN A C 1
ATOM 731 O O . ASN A 1 93 ? 10.368 -6.930 -16.608 1.00 91.62 93 ASN A O 1
ATOM 735 N N . THR A 1 94 ? 11.503 -7.161 -14.677 1.00 93.38 94 THR A N 1
ATOM 736 C CA . THR A 1 94 ? 11.553 -5.741 -14.311 1.00 93.38 94 THR A CA 1
ATOM 737 C C . THR A 1 94 ? 12.910 -5.094 -14.602 1.00 93.38 94 THR A C 1
ATOM 739 O O . THR A 1 94 ? 13.082 -3.901 -14.358 1.00 93.38 94 THR A O 1
ATOM 742 N N . THR A 1 95 ? 13.864 -5.839 -15.170 1.00 94.69 95 THR A N 1
ATOM 743 C CA . THR A 1 95 ? 15.168 -5.317 -15.589 1.00 94.69 95 THR A CA 1
ATOM 744 C C . THR A 1 95 ? 15.004 -4.414 -16.814 1.00 94.69 95 THR A C 1
ATOM 746 O O . THR A 1 95 ? 14.556 -4.880 -17.868 1.00 94.69 95 THR A O 1
ATOM 749 N N . PRO A 1 96 ? 15.375 -3.127 -16.724 1.00 93.06 96 PRO A N 1
ATOM 750 C CA . PRO A 1 96 ? 15.233 -2.210 -17.842 1.00 93.06 96 PRO A CA 1
ATOM 751 C C . PRO A 1 96 ? 16.260 -2.518 -18.941 1.00 93.06 96 PRO A C 1
ATOM 753 O O . PRO A 1 96 ? 17.424 -2.797 -18.666 1.00 93.06 96 PRO A O 1
ATOM 756 N N . SER A 1 97 ? 15.847 -2.416 -20.206 1.00 94.94 97 SER A N 1
ATOM 757 C CA . SER A 1 97 ? 16.741 -2.575 -21.366 1.00 94.94 97 SER A CA 1
ATOM 758 C C . SER A 1 97 ? 17.566 -1.324 -21.685 1.00 94.94 97 SER A C 1
ATOM 760 O O . SER A 1 97 ? 18.484 -1.375 -22.500 1.00 94.94 97 SER A O 1
ATOM 762 N N . ILE A 1 98 ? 17.231 -0.188 -21.067 1.00 94.25 98 ILE A N 1
ATOM 763 C CA . ILE A 1 98 ? 17.927 1.091 -21.213 1.00 94.25 98 ILE A CA 1
ATOM 764 C C . ILE A 1 98 ? 18.164 1.717 -19.842 1.00 94.25 98 ILE A C 1
ATOM 766 O O . ILE A 1 98 ? 17.394 1.499 -18.909 1.00 94.25 98 ILE A O 1
ATOM 77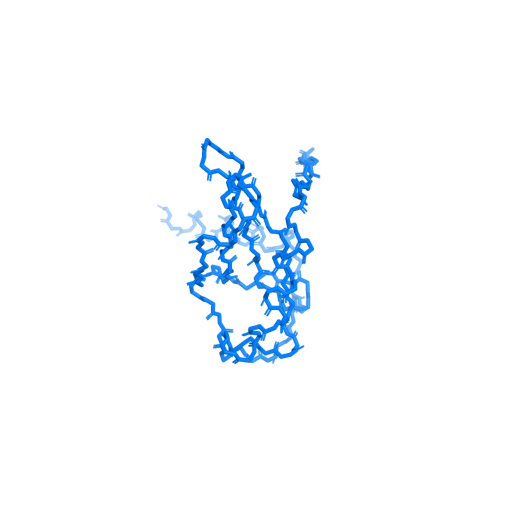0 N N . SER A 1 99 ? 19.206 2.538 -19.727 1.00 95.25 99 SER A N 1
ATOM 771 C CA . SER A 1 99 ? 19.475 3.268 -18.491 1.00 95.25 99 SER A CA 1
ATOM 772 C C . SER A 1 99 ? 18.400 4.330 -18.216 1.00 95.25 99 SER A C 1
ATOM 774 O O . SER A 1 99 ? 17.759 4.854 -19.135 1.00 95.25 99 SER A O 1
ATOM 776 N N . ALA A 1 100 ? 18.235 4.712 -16.947 1.00 92.19 100 ALA A N 1
ATOM 777 C CA . ALA A 1 100 ? 17.342 5.809 -16.567 1.00 92.19 100 ALA A CA 1
ATOM 778 C C . ALA A 1 100 ? 17.742 7.147 -17.227 1.00 92.19 100 ALA A C 1
ATOM 780 O O . ALA A 1 100 ? 16.876 7.920 -17.640 1.00 92.19 100 ALA A O 1
ATOM 781 N N . ALA A 1 101 ? 19.048 7.399 -17.386 1.00 93.44 101 ALA A N 1
ATOM 782 C CA . ALA A 1 101 ? 19.565 8.598 -18.046 1.00 93.44 101 ALA A CA 1
ATOM 783 C C . ALA A 1 101 ? 19.177 8.643 -19.535 1.00 93.44 101 ALA A C 1
ATOM 785 O O . ALA A 1 101 ? 18.713 9.673 -20.033 1.00 93.44 101 ALA A O 1
ATOM 786 N N . ASP A 1 102 ? 19.293 7.513 -20.238 1.00 93.50 102 ASP A N 1
ATOM 787 C CA . ASP A 1 102 ? 18.887 7.414 -21.641 1.00 93.50 102 ASP A CA 1
ATOM 788 C C . ASP A 1 102 ? 17.373 7.536 -21.809 1.00 93.50 102 ASP A C 1
ATOM 790 O O . ASP A 1 102 ? 16.908 8.194 -22.745 1.00 93.50 102 ASP A O 1
ATOM 794 N N . ALA A 1 103 ? 16.594 6.947 -20.895 1.00 91.50 103 ALA A N 1
ATOM 795 C CA . ALA A 1 103 ? 15.141 7.090 -20.874 1.00 91.50 103 ALA A CA 1
ATOM 796 C C . ALA A 1 103 ? 14.727 8.568 -20.748 1.00 91.50 103 ALA A C 1
ATOM 798 O O . ALA A 1 103 ? 13.891 9.046 -21.519 1.00 91.50 103 ALA A O 1
ATOM 799 N N . PHE A 1 104 ? 15.373 9.320 -19.850 1.00 91.56 104 PHE A N 1
ATOM 800 C CA . PHE A 1 104 ? 15.118 10.750 -19.662 1.00 91.56 104 PHE A CA 1
ATOM 801 C C . PHE A 1 104 ? 15.505 11.591 -20.889 1.00 91.56 104 PHE A C 1
ATOM 803 O O . PHE A 1 104 ? 14.772 12.487 -21.309 1.00 91.56 104 PHE A O 1
ATOM 810 N N . LYS A 1 105 ? 16.638 11.280 -21.527 1.00 92.50 105 LYS A N 1
ATOM 811 C CA . LYS A 1 105 ? 17.067 11.963 -22.757 1.00 92.50 105 LYS A CA 1
ATOM 812 C C . LYS A 1 105 ? 16.093 11.723 -23.916 1.00 92.50 105 LYS A C 1
ATOM 814 O O . LYS A 1 105 ? 15.801 12.646 -24.679 1.00 92.50 105 LYS A O 1
ATOM 819 N N . LYS A 1 106 ? 15.582 10.494 -24.059 1.00 89.31 106 LYS A N 1
ATOM 820 C CA . LYS A 1 106 ? 14.583 10.142 -25.082 1.00 89.31 106 LYS A CA 1
ATOM 821 C C . LYS A 1 106 ? 13.243 10.846 -24.838 1.00 89.31 106 LYS A C 1
ATOM 823 O O . LYS A 1 106 ? 12.650 11.333 -25.801 1.00 89.31 106 LYS A O 1
ATOM 828 N N . SER A 1 107 ? 12.795 10.961 -23.583 1.00 85.69 107 SER A N 1
ATOM 829 C CA . SER A 1 107 ? 11.528 11.635 -23.260 1.00 85.69 107 SER A CA 1
ATOM 830 C C . SER A 1 107 ? 11.553 13.122 -23.633 1.00 85.69 107 SER A C 1
ATOM 832 O O . SER A 1 107 ? 10.637 13.583 -24.315 1.00 85.69 107 SER A O 1
ATOM 834 N N . HIS A 1 108 ? 12.636 13.843 -23.321 1.00 80.75 108 HIS A N 1
ATOM 835 C CA . HIS A 1 108 ? 12.805 15.255 -23.698 1.00 80.75 108 HIS A CA 1
ATOM 836 C C . HIS A 1 108 ? 12.714 15.484 -25.213 1.00 80.75 108 HIS A C 1
ATOM 838 O O . HIS A 1 108 ? 12.012 16.387 -25.668 1.00 80.75 108 HIS A O 1
ATOM 844 N N . ARG A 1 109 ? 13.370 14.633 -26.012 1.00 75.44 109 ARG A N 1
ATOM 845 C CA . ARG A 1 109 ? 13.311 14.723 -27.483 1.00 75.44 109 ARG A CA 1
ATOM 846 C C . ARG A 1 109 ? 11.895 14.503 -28.015 1.00 75.44 109 ARG A C 1
ATOM 848 O O . ARG A 1 109 ? 11.453 15.227 -28.901 1.00 75.44 109 ARG A O 1
ATOM 855 N N . SER A 1 110 ? 11.167 13.535 -27.451 1.00 73.94 110 SER A N 1
ATOM 856 C CA . SER A 1 110 ? 9.784 13.251 -27.858 1.00 73.94 110 SER A CA 1
ATOM 857 C C . SER A 1 110 ? 8.816 14.400 -27.550 1.00 73.94 110 SER A C 1
ATOM 859 O O . SER A 1 110 ? 7.872 14.621 -28.303 1.00 73.94 110 SER A O 1
ATOM 861 N N . GLN A 1 111 ? 9.068 15.160 -26.479 1.00 69.19 111 GLN A N 1
ATOM 862 C CA . GLN A 1 111 ? 8.278 16.338 -26.113 1.00 69.19 111 GLN A CA 1
ATOM 863 C C . GLN A 1 111 ? 8.564 17.530 -27.032 1.00 69.19 111 GLN A C 1
ATOM 865 O O . GLN A 1 111 ? 7.643 18.262 -27.381 1.00 69.19 111 GLN A O 1
ATOM 870 N N . GLN A 1 112 ? 9.820 17.709 -27.451 1.00 68.06 112 GLN A N 1
ATOM 871 C CA . GLN A 1 112 ? 10.213 18.777 -28.377 1.00 68.06 112 GLN A CA 1
ATOM 872 C C . GLN A 1 112 ? 9.700 18.545 -29.802 1.00 68.06 112 GLN A C 1
ATOM 874 O O . GLN A 1 112 ? 9.300 19.496 -30.450 1.00 68.06 112 GLN A O 1
ATOM 879 N N . SER A 1 113 ? 9.637 17.293 -30.265 1.00 63.62 113 SER A N 1
ATOM 880 C CA . SER A 1 113 ? 9.096 16.940 -31.590 1.00 63.62 113 SER A CA 1
ATOM 881 C C . SER A 1 113 ? 7.571 17.101 -31.717 1.00 63.62 113 SER A C 1
ATOM 883 O O . SER A 1 113 ? 7.035 16.909 -32.807 1.00 63.62 113 SER A O 1
ATOM 885 N N . ARG A 1 114 ? 6.858 17.367 -30.614 1.00 57.53 114 ARG A N 1
ATOM 886 C CA . ARG A 1 114 ? 5.398 17.575 -30.580 1.00 57.53 114 ARG A CA 1
ATOM 887 C C . ARG A 1 114 ? 5.003 19.052 -30.442 1.00 57.53 114 ARG A C 1
ATOM 889 O O . ARG A 1 114 ? 3.826 19.333 -30.228 1.00 57.53 114 ARG A O 1
ATOM 896 N N . ARG A 1 115 ? 5.974 19.964 -30.504 1.00 50.38 115 ARG A N 1
ATOM 897 C CA . ARG A 1 115 ? 5.772 21.414 -30.591 1.00 50.38 115 ARG A CA 1
ATOM 898 C C . ARG A 1 115 ? 6.111 21.876 -31.997 1.00 50.38 115 ARG A C 1
ATOM 900 O O . ARG A 1 115 ? 5.435 22.821 -32.444 1.00 50.38 115 ARG A O 1
#